Protein AF-A0A929H6J5-F1 (afdb_monomer_lite)

Sequence (139 aa):
MRDIKILGWPEEHLEPALVATPGTSATWIPDDAIQDLPMPGFYTLGHTTGVFVTTNIAQDVVYRMVKSYVDNWGEFVNAWPSGADWIPLETDLALLNGIIEMVGMPPLHAGVVQLMIERGHEVPPELIGPEYDGNAANS

Structure (mmCIF, N/CA/C/O backbone):
data_AF-A0A929H6J5-F1
#
_entry.id   AF-A0A929H6J5-F1
#
loop_
_atom_site.group_PDB
_atom_site.id
_atom_site.type_symbol
_atom_site.label_atom_id
_atom_site.label_alt_id
_atom_site.label_comp_id
_atom_site.label_asym_id
_atom_site.label_entity_id
_atom_site.label_seq_id
_atom_site.pdbx_PDB_ins_code
_atom_site.Cartn_x
_atom_site.Cartn_y
_atom_site.Cartn_z
_atom_site.occupancy
_atom_site.B_iso_or_equiv
_atom_site.auth_seq_id
_atom_site.auth_comp_id
_atom_site.auth_asym_id
_atom_site.auth_atom_id
_atom_site.pdbx_PDB_model_num
ATOM 1 N N . MET A 1 1 ? 1.289 -8.643 -36.964 1.00 62.41 1 MET A N 1
ATOM 2 C CA . MET A 1 1 ? 1.500 -8.135 -35.592 1.00 62.41 1 MET A CA 1
ATOM 3 C C . MET A 1 1 ? 1.740 -6.634 -35.710 1.00 62.41 1 MET A C 1
ATOM 5 O O . MET A 1 1 ? 2.408 -6.249 -36.664 1.00 62.41 1 MET A O 1
ATOM 9 N N . ARG A 1 2 ? 1.117 -5.788 -34.880 1.00 63.31 2 ARG A N 1
ATOM 10 C CA . ARG A 1 2 ? 1.408 -4.342 -34.907 1.00 63.31 2 ARG A CA 1
ATOM 11 C C . ARG A 1 2 ? 2.758 -4.125 -34.222 1.00 63.31 2 ARG A C 1
ATOM 13 O O . ARG A 1 2 ? 2.965 -4.690 -33.158 1.00 63.31 2 ARG A O 1
ATOM 20 N N . ASP A 1 3 ? 3.642 -3.353 -34.846 1.00 83.25 3 ASP A N 1
ATOM 21 C CA . ASP A 1 3 ? 4.908 -2.931 -34.240 1.00 83.25 3 ASP A CA 1
ATOM 22 C C . ASP A 1 3 ? 4.595 -1.846 -33.202 1.00 83.25 3 ASP A C 1
ATOM 24 O O . ASP A 1 3 ? 4.265 -0.712 -33.554 1.00 83.25 3 ASP A O 1
ATOM 28 N N . ILE A 1 4 ? 4.554 -2.239 -31.929 1.00 84.50 4 ILE A N 1
ATOM 29 C CA . ILE A 1 4 ? 4.245 -1.367 -30.792 1.00 84.50 4 ILE A CA 1
ATOM 30 C C . ILE A 1 4 ? 5.489 -1.321 -29.913 1.00 84.50 4 ILE A C 1
ATOM 32 O O . ILE A 1 4 ? 6.163 -2.329 -29.733 1.00 84.50 4 ILE A O 1
ATOM 36 N N . LYS A 1 5 ? 5.791 -0.146 -29.360 1.00 83.88 5 LYS A N 1
ATOM 37 C CA . LYS A 1 5 ? 6.859 0.053 -28.378 1.00 83.88 5 LYS A CA 1
ATOM 38 C C . LYS A 1 5 ? 6.322 0.874 -27.220 1.00 83.88 5 LYS A C 1
ATOM 40 O O . LYS A 1 5 ? 5.538 1.797 -27.443 1.00 83.88 5 LYS A O 1
ATOM 45 N N . ILE A 1 6 ? 6.761 0.554 -26.009 1.00 88.38 6 ILE A N 1
ATOM 46 C CA . ILE A 1 6 ? 6.512 1.384 -24.832 1.00 88.38 6 ILE A CA 1
ATOM 47 C C . ILE A 1 6 ? 7.706 2.319 -24.657 1.00 88.38 6 ILE A C 1
ATOM 49 O O . ILE A 1 6 ? 8.859 1.904 -24.775 1.00 88.38 6 ILE A O 1
ATOM 53 N N . LEU A 1 7 ? 7.413 3.595 -24.421 1.00 90.50 7 LEU A N 1
ATOM 54 C CA . LEU A 1 7 ? 8.414 4.608 -24.123 1.00 90.50 7 LEU A CA 1
ATOM 55 C C . LEU A 1 7 ? 8.491 4.767 -22.607 1.00 90.50 7 LEU A C 1
ATOM 57 O O . LEU A 1 7 ? 7.542 5.243 -21.986 1.00 90.50 7 LEU A O 1
ATOM 61 N N . GLY A 1 8 ? 9.610 4.337 -22.036 1.00 91.94 8 GLY A N 1
ATOM 62 C CA . GLY A 1 8 ? 9.938 4.598 -20.644 1.00 91.94 8 GLY A CA 1
ATOM 63 C C . GLY A 1 8 ? 10.394 6.030 -20.407 1.00 91.94 8 GLY A C 1
ATOM 64 O O . GLY A 1 8 ? 10.813 6.730 -21.331 1.00 91.94 8 GLY A O 1
ATOM 65 N N . TRP A 1 9 ? 10.355 6.438 -19.145 1.00 93.69 9 TRP A N 1
ATOM 66 C CA . TRP A 1 9 ? 10.966 7.674 -18.683 1.00 93.69 9 TRP A CA 1
ATOM 67 C C . TRP A 1 9 ? 12.490 7.516 -18.597 1.00 93.69 9 TRP A C 1
ATOM 69 O O . TRP A 1 9 ? 12.960 6.566 -17.967 1.00 93.69 9 TRP A O 1
ATOM 79 N N . PRO A 1 10 ? 13.270 8.440 -19.188 1.00 92.94 10 PRO A N 1
ATOM 80 C CA . PRO A 1 10 ? 14.691 8.572 -18.882 1.00 92.94 10 PRO A CA 1
ATOM 81 C C . PRO A 1 10 ? 14.891 8.911 -17.403 1.00 92.94 10 PRO A C 1
ATOM 83 O O . PRO A 1 10 ? 14.113 9.686 -16.838 1.00 92.94 10 PRO A O 1
ATOM 86 N N . GLU A 1 11 ? 15.930 8.357 -16.779 1.00 92.94 11 GLU A N 1
ATOM 87 C CA . GLU A 1 11 ? 16.191 8.550 -15.346 1.00 92.94 11 GLU A CA 1
ATOM 88 C C . GLU A 1 11 ? 16.366 10.028 -14.984 1.00 92.94 11 GLU A C 1
ATOM 90 O O . GLU A 1 11 ? 15.814 10.489 -13.984 1.00 92.94 11 GLU A O 1
ATOM 95 N N . GLU A 1 12 ? 17.038 10.806 -15.839 1.00 94.12 12 GLU A N 1
ATOM 96 C CA . GLU A 1 12 ? 17.254 12.241 -15.632 1.00 94.12 12 GLU A CA 1
ATOM 97 C C . GLU A 1 12 ? 15.959 13.073 -15.614 1.00 94.12 12 GLU A C 1
ATOM 99 O O . GLU A 1 12 ? 15.969 14.240 -15.220 1.00 94.12 12 GLU A O 1
ATOM 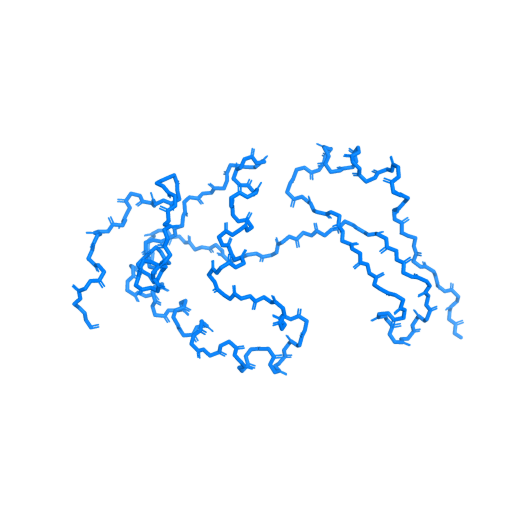104 N N . HIS A 1 13 ? 14.838 12.496 -16.053 1.00 93.56 13 HIS A N 1
ATOM 105 C CA . HIS A 1 13 ? 13.532 13.148 -16.064 1.00 93.56 13 HIS A CA 1
ATOM 106 C C . HIS A 1 13 ? 12.613 12.694 -14.929 1.00 93.56 13 HIS A C 1
ATOM 108 O O . HIS A 1 13 ? 11.571 13.320 -14.730 1.00 93.56 13 HIS A O 1
ATOM 114 N N . LEU A 1 14 ? 12.987 11.663 -14.164 1.00 92.75 14 LEU A N 1
ATOM 115 C CA . LEU A 1 14 ? 12.145 11.131 -13.093 1.00 92.75 14 LEU A CA 1
ATOM 116 C C . LEU A 1 14 ? 11.972 12.134 -11.956 1.00 92.75 14 LEU A C 1
ATOM 118 O O . LEU A 1 14 ? 10.844 12.464 -11.612 1.00 92.75 14 LEU A O 1
ATOM 122 N N . GLU A 1 15 ? 13.060 12.663 -11.400 1.00 90.81 15 GLU A N 1
ATOM 123 C CA . GLU A 1 15 ? 12.978 13.597 -10.270 1.00 90.81 15 GLU A CA 1
ATOM 124 C C . GLU A 1 15 ? 12.162 14.865 -10.606 1.00 90.81 15 GLU A C 1
ATOM 126 O O . GLU A 1 15 ? 11.214 15.160 -9.871 1.00 90.81 15 GLU A O 1
ATOM 131 N N . PRO A 1 16 ? 12.403 15.571 -11.734 1.00 92.56 16 PRO A N 1
ATOM 132 C CA . PRO A 1 16 ? 11.553 16.693 -12.132 1.00 92.56 16 PRO A CA 1
ATOM 133 C C . PRO A 1 16 ? 10.076 16.312 -12.301 1.00 92.56 16 PRO A C 1
ATOM 135 O O . PRO A 1 16 ? 9.199 17.106 -11.955 1.00 92.56 16 PRO A O 1
ATOM 138 N N . ALA A 1 17 ? 9.791 15.112 -12.820 1.00 90.38 17 ALA A N 1
ATOM 139 C CA . ALA A 1 17 ? 8.424 14.631 -12.977 1.00 90.38 17 ALA A CA 1
ATOM 140 C C . ALA A 1 17 ? 7.751 14.393 -11.619 1.00 90.38 17 ALA A C 1
ATOM 142 O O . ALA A 1 17 ? 6.656 14.901 -11.400 1.00 90.38 17 ALA A O 1
ATOM 143 N N . LEU A 1 18 ? 8.419 13.713 -10.681 1.00 88.19 18 LEU A N 1
ATOM 144 C CA . LEU A 1 18 ? 7.879 13.434 -9.344 1.00 88.19 18 LEU A CA 1
ATOM 145 C C . LEU A 1 18 ? 7.603 14.715 -8.546 1.00 88.19 18 LEU A C 1
ATOM 147 O O . LEU A 1 18 ? 6.587 14.799 -7.858 1.00 88.19 18 LEU A O 1
ATOM 151 N N . VAL A 1 19 ? 8.454 15.736 -8.686 1.00 87.50 19 VAL A N 1
ATOM 152 C CA . VAL A 1 19 ? 8.216 17.063 -8.090 1.00 87.50 19 VAL A CA 1
ATOM 153 C C . VAL A 1 19 ? 6.979 17.732 -8.699 1.00 87.50 19 VAL A C 1
ATOM 155 O O . VAL A 1 19 ? 6.202 18.366 -7.986 1.00 87.50 19 VAL A O 1
ATOM 158 N N . ALA A 1 20 ? 6.779 17.599 -10.013 1.00 90.44 20 ALA A N 1
ATOM 159 C CA . ALA A 1 20 ? 5.640 18.186 -10.715 1.00 90.44 20 ALA A CA 1
ATOM 160 C C . ALA A 1 20 ? 4.319 17.430 -10.483 1.00 90.44 20 ALA A C 1
ATOM 162 O O . ALA A 1 20 ? 3.247 18.022 -10.633 1.00 90.44 20 ALA A O 1
ATOM 163 N N . THR A 1 21 ? 4.378 16.148 -10.112 1.00 85.44 21 THR A N 1
ATOM 164 C CA . THR A 1 21 ? 3.208 15.291 -9.874 1.00 85.44 21 THR A CA 1
ATOM 165 C C . THR A 1 21 ? 3.249 14.646 -8.480 1.00 85.44 21 THR A C 1
ATOM 167 O O . THR A 1 21 ? 3.530 13.447 -8.362 1.00 85.44 21 THR A O 1
ATOM 170 N N . PRO A 1 22 ? 2.945 15.407 -7.409 1.00 79.81 22 PRO A N 1
ATOM 171 C CA . PRO A 1 22 ? 2.881 14.868 -6.052 1.00 79.81 22 PRO A CA 1
ATOM 172 C C . PRO A 1 22 ? 1.941 13.658 -5.947 1.00 79.81 22 PRO A C 1
ATOM 174 O O . PRO A 1 22 ? 0.868 13.644 -6.549 1.00 79.81 22 PRO A O 1
ATOM 177 N N . GLY A 1 23 ? 2.340 12.641 -5.177 1.00 77.00 23 GLY A N 1
ATOM 178 C CA . GLY A 1 23 ? 1.585 11.388 -5.016 1.00 77.00 23 GLY A CA 1
ATOM 179 C C . GLY A 1 23 ? 1.870 10.315 -6.078 1.00 77.00 23 GLY A C 1
ATOM 180 O O . GLY A 1 23 ? 1.255 9.252 -6.055 1.00 77.00 23 GLY A O 1
ATOM 181 N N . THR A 1 24 ? 2.807 10.577 -6.990 1.00 84.75 24 THR A N 1
ATOM 182 C CA . THR A 1 24 ? 3.321 9.607 -7.968 1.00 84.75 24 THR A CA 1
ATOM 183 C C . THR A 1 24 ? 4.655 9.032 -7.487 1.00 84.75 24 THR A C 1
ATOM 185 O O . THR A 1 24 ? 5.407 9.719 -6.798 1.00 84.75 24 THR A O 1
ATOM 188 N N . SER A 1 25 ? 4.980 7.798 -7.874 1.00 84.62 25 SER A N 1
ATOM 189 C CA . SER A 1 25 ? 6.291 7.176 -7.655 1.00 84.62 25 SER A CA 1
ATOM 190 C C . SER A 1 25 ? 6.970 6.808 -8.976 1.00 84.62 25 SER A C 1
ATOM 192 O O . SER A 1 25 ? 6.309 6.533 -9.979 1.00 84.62 25 SER A O 1
ATOM 194 N N . ALA A 1 26 ? 8.303 6.765 -8.998 1.00 90.44 26 ALA A N 1
ATOM 195 C CA . ALA A 1 26 ? 9.019 6.115 -10.090 1.00 90.44 26 ALA A CA 1
ATOM 196 C C . ALA A 1 26 ? 8.895 4.596 -9.917 1.00 90.44 26 ALA A C 1
ATOM 198 O O . ALA A 1 26 ? 9.197 4.059 -8.854 1.00 90.44 26 ALA A O 1
ATOM 199 N N . THR A 1 27 ? 8.433 3.903 -10.953 1.00 90.12 27 THR A N 1
ATOM 200 C CA . THR A 1 27 ? 8.212 2.453 -10.946 1.00 90.12 27 THR A CA 1
ATOM 201 C C . THR A 1 27 ? 9.044 1.808 -12.042 1.00 90.12 27 THR A C 1
ATOM 203 O O . THR A 1 27 ? 8.906 2.159 -13.212 1.00 90.12 27 THR A O 1
ATOM 206 N N . TRP A 1 28 ? 9.901 0.861 -11.668 1.00 92.50 28 TRP A N 1
ATOM 207 C CA . TRP A 1 28 ? 10.658 0.053 -12.619 1.00 92.50 28 TRP A CA 1
ATOM 208 C C . TRP A 1 28 ? 9.807 -1.111 -13.127 1.00 92.50 28 TRP A C 1
ATOM 210 O O . TRP A 1 28 ? 9.290 -1.902 -12.338 1.00 92.50 28 TRP A O 1
ATOM 220 N N . ILE A 1 29 ? 9.687 -1.226 -14.446 1.00 92.12 29 ILE A N 1
ATOM 221 C CA . ILE A 1 29 ? 9.111 -2.388 -15.116 1.00 92.12 29 ILE A CA 1
ATOM 222 C C . ILE A 1 29 ? 10.277 -3.259 -15.595 1.00 92.12 29 ILE A C 1
ATOM 224 O O . ILE A 1 29 ? 11.082 -2.772 -16.391 1.00 92.12 29 ILE A O 1
ATOM 228 N N . PRO A 1 30 ? 10.409 -4.510 -15.116 1.00 91.12 30 PRO A N 1
ATOM 229 C CA . PRO A 1 30 ? 11.515 -5.373 -15.508 1.00 91.12 30 PRO A CA 1
ATOM 230 C C . PRO A 1 30 ? 11.394 -5.841 -16.961 1.00 91.12 30 PRO A C 1
ATOM 232 O O . PRO A 1 30 ? 10.320 -5.786 -17.566 1.00 91.12 30 PRO A O 1
ATOM 235 N N . ASP A 1 31 ? 12.513 -6.323 -17.498 1.00 91.62 31 ASP A N 1
ATOM 236 C CA . ASP A 1 31 ? 12.593 -6.941 -18.820 1.00 91.62 31 ASP A CA 1
ATOM 237 C C . ASP A 1 31 ? 11.488 -7.990 -18.998 1.00 91.62 31 ASP A C 1
ATOM 239 O O . ASP A 1 31 ? 11.226 -8.800 -18.105 1.00 91.62 31 ASP A O 1
ATOM 243 N N . ASP A 1 32 ? 10.837 -7.961 -20.161 1.00 86.06 32 ASP A N 1
ATOM 244 C CA . ASP A 1 32 ? 9.817 -8.934 -20.569 1.00 86.06 32 ASP A CA 1
ATOM 245 C C . ASP A 1 32 ? 8.637 -9.101 -19.583 1.00 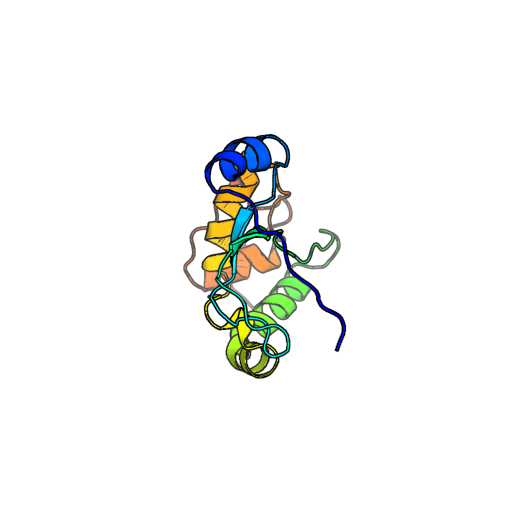86.06 32 ASP A C 1
ATOM 247 O O . ASP A 1 32 ? 7.918 -10.103 -19.619 1.00 86.06 32 ASP A O 1
ATOM 251 N N . ALA A 1 33 ? 8.369 -8.093 -18.740 1.00 88.44 33 ALA A N 1
ATOM 252 C CA . ALA A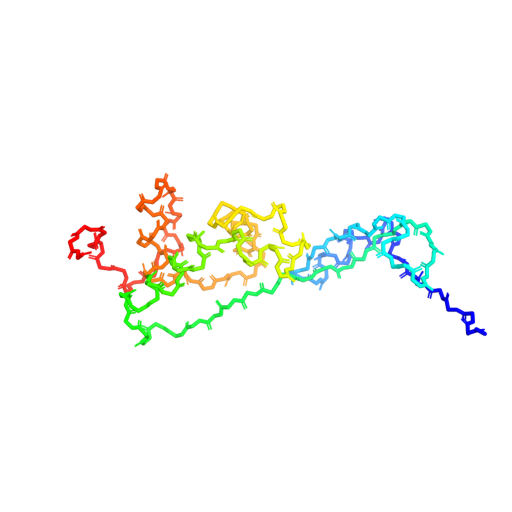 1 33 ? 7.220 -8.080 -17.826 1.00 88.44 33 ALA A CA 1
ATOM 253 C C . ALA A 1 33 ? 5.862 -8.197 -18.546 1.00 88.44 33 ALA A C 1
ATOM 255 O O . ALA A 1 33 ? 4.863 -8.593 -17.943 1.00 88.44 33 ALA A O 1
ATOM 256 N N . ILE A 1 34 ? 5.809 -7.850 -19.835 1.00 87.56 34 ILE A N 1
ATOM 257 C CA . ILE A 1 34 ? 4.628 -7.976 -20.689 1.00 87.56 34 ILE A CA 1
ATOM 258 C C . ILE A 1 34 ? 4.894 -9.108 -21.680 1.00 87.56 34 ILE A C 1
ATOM 260 O O . ILE A 1 34 ? 5.618 -8.931 -22.654 1.00 87.56 34 ILE A O 1
ATOM 264 N N . GLN A 1 35 ? 4.282 -10.270 -21.447 1.00 82.31 35 GLN A N 1
ATOM 265 C CA . GLN A 1 35 ? 4.571 -11.499 -22.204 1.00 82.31 35 GLN A CA 1
ATOM 266 C C . GLN A 1 35 ? 4.387 -11.350 -23.723 1.00 82.31 35 GLN A C 1
ATOM 268 O O . GLN A 1 35 ? 5.173 -11.888 -24.499 1.00 82.31 35 GLN A O 1
ATOM 273 N N . ASP A 1 36 ? 3.377 -10.589 -24.151 1.00 85.75 36 ASP A N 1
ATOM 274 C CA . ASP A 1 36 ? 3.087 -10.349 -25.570 1.00 85.75 36 ASP A CA 1
ATOM 275 C C . ASP A 1 36 ? 3.932 -9.218 -26.187 1.00 85.75 36 ASP A C 1
ATOM 277 O O . ASP A 1 36 ? 3.796 -8.916 -27.377 1.00 85.75 36 ASP A O 1
ATOM 281 N N . LEU A 1 37 ? 4.793 -8.573 -25.393 1.00 85.69 37 LEU A N 1
ATOM 282 C CA . LEU A 1 37 ? 5.654 -7.473 -25.814 1.00 85.69 37 LEU A CA 1
ATOM 283 C C . LEU A 1 37 ? 7.042 -7.566 -25.148 1.00 85.69 37 LEU A C 1
ATOM 285 O O . LEU A 1 37 ? 7.317 -6.815 -24.210 1.00 85.69 37 LEU A O 1
ATOM 289 N N . PRO A 1 38 ? 7.931 -8.452 -25.642 1.00 85.88 38 PRO A N 1
ATOM 290 C CA . PRO A 1 38 ? 9.292 -8.568 -25.129 1.00 85.88 38 PRO A CA 1
ATOM 291 C C . PRO A 1 38 ? 10.054 -7.259 -25.336 1.00 85.88 38 PRO A C 1
ATOM 293 O O . PRO A 1 38 ? 10.132 -6.745 -26.460 1.00 85.88 38 PRO A O 1
ATOM 296 N N . MET A 1 39 ? 10.587 -6.694 -24.259 1.00 86.88 39 MET A N 1
ATOM 297 C CA . MET A 1 39 ? 11.231 -5.385 -24.282 1.00 86.88 39 MET A CA 1
ATOM 298 C C . MET A 1 39 ? 12.186 -5.204 -23.098 1.00 86.88 39 MET A C 1
ATOM 300 O O . MET A 1 39 ? 11.950 -5.787 -22.037 1.00 86.88 39 MET A O 1
ATOM 304 N N . PRO A 1 40 ? 13.243 -4.380 -23.258 1.00 90.31 40 PRO A N 1
ATOM 305 C CA . PRO A 1 40 ? 14.098 -4.015 -22.137 1.00 90.31 40 PRO A CA 1
ATOM 306 C C . PRO A 1 40 ? 13.280 -3.301 -21.062 1.00 90.31 40 PRO A C 1
ATOM 308 O O . PRO A 1 40 ? 12.323 -2.583 -21.376 1.00 90.31 40 PRO A O 1
ATOM 311 N N . GLY A 1 41 ? 13.684 -3.477 -19.810 1.00 92.75 41 GLY A N 1
ATOM 312 C CA . GLY A 1 41 ? 13.071 -2.822 -18.676 1.00 92.75 41 GLY A CA 1
ATOM 313 C C . GLY A 1 41 ? 13.162 -1.304 -18.770 1.00 92.75 41 GLY A C 1
ATOM 314 O O . GLY A 1 41 ? 14.013 -0.731 -19.461 1.00 92.75 41 GLY A O 1
ATOM 315 N N . PHE A 1 42 ? 12.230 -0.642 -18.100 1.00 94.12 42 PHE A N 1
ATOM 316 C CA . PHE A 1 42 ? 12.071 0.798 -18.197 1.00 94.12 42 PHE A CA 1
ATOM 317 C C . PHE A 1 42 ? 11.414 1.382 -16.951 1.00 94.12 42 PHE A C 1
ATOM 319 O O . PHE A 1 42 ? 10.615 0.727 -16.281 1.00 94.12 42 PHE A O 1
ATOM 326 N N . TYR A 1 43 ? 11.692 2.655 -16.675 1.00 95.25 43 TYR A N 1
ATOM 327 C CA . TYR A 1 43 ? 10.938 3.395 -15.673 1.00 95.25 43 TYR A CA 1
ATOM 328 C C . TYR A 1 43 ? 9.626 3.931 -16.235 1.00 95.25 43 TYR A C 1
ATOM 330 O O . TYR A 1 43 ? 9.540 4.407 -17.368 1.00 95.25 43 TYR A O 1
ATOM 338 N N . THR A 1 44 ? 8.602 3.909 -15.396 1.00 93.50 44 THR A N 1
ATOM 339 C CA . THR A 1 44 ? 7.340 4.609 -15.591 1.00 93.50 44 THR A CA 1
ATOM 340 C C . THR A 1 44 ? 6.942 5.342 -14.314 1.00 93.50 44 THR A C 1
ATOM 342 O O . THR A 1 44 ? 7.609 5.245 -13.284 1.00 93.50 44 THR A O 1
ATOM 345 N N . LEU A 1 45 ? 5.849 6.088 -14.387 1.00 91.12 45 LEU A N 1
ATOM 346 C CA . LEU A 1 45 ? 5.225 6.732 -13.244 1.00 91.12 45 LEU A CA 1
ATOM 347 C C . LEU A 1 45 ? 4.089 5.846 -12.720 1.00 91.12 45 LEU A C 1
ATOM 349 O O . LEU A 1 45 ? 3.157 5.515 -13.456 1.00 91.12 45 LEU A O 1
ATOM 353 N N . GLY A 1 46 ? 4.189 5.446 -11.457 1.00 87.00 46 GLY A N 1
ATOM 354 C CA . GLY A 1 46 ? 3.207 4.638 -10.744 1.00 87.00 46 GLY A CA 1
ATOM 355 C C . GLY A 1 46 ? 2.355 5.483 -9.804 1.00 87.00 46 GLY A C 1
ATOM 356 O O . GLY A 1 46 ? 2.800 6.508 -9.292 1.00 87.00 46 GLY A O 1
ATOM 357 N N . HIS A 1 47 ? 1.124 5.037 -9.569 1.00 81.56 47 HIS A N 1
ATOM 358 C CA . HIS A 1 47 ? 0.245 5.604 -8.550 1.00 81.56 47 HIS A CA 1
ATOM 359 C C . HIS A 1 47 ? -0.195 4.497 -7.610 1.00 81.56 47 HIS A C 1
ATOM 361 O O . HIS A 1 47 ? -0.556 3.403 -8.055 1.00 81.56 47 HIS A O 1
ATOM 367 N N . THR A 1 48 ? -0.224 4.796 -6.317 1.00 76.12 48 THR A N 1
ATOM 368 C CA . THR A 1 48 ? -0.804 3.869 -5.355 1.00 76.12 48 THR A CA 1
ATOM 369 C C . THR A 1 48 ? -2.320 3.962 -5.409 1.00 76.12 48 THR A C 1
ATOM 371 O O . THR A 1 48 ? -2.896 5.049 -5.378 1.00 76.12 48 THR A O 1
ATOM 374 N N . THR A 1 49 ? -2.977 2.809 -5.480 1.00 75.12 49 THR A N 1
ATOM 375 C CA . THR A 1 49 ? -4.431 2.719 -5.349 1.00 75.12 49 THR A CA 1
ATOM 376 C C . THR A 1 49 ? -4.762 2.330 -3.916 1.00 75.12 49 THR A C 1
ATOM 378 O O . THR A 1 49 ? -4.180 1.392 -3.383 1.00 75.12 49 THR A O 1
ATOM 381 N N . GLY A 1 50 ? -5.696 3.049 -3.299 1.00 78.75 50 GLY A N 1
ATOM 382 C CA . GLY A 1 50 ? -6.161 2.784 -1.942 1.00 78.75 50 GLY A CA 1
ATOM 383 C C . GLY A 1 50 ? -7.683 2.790 -1.861 1.00 78.75 50 GLY A C 1
ATOM 384 O O . GLY A 1 50 ? -8.370 3.246 -2.778 1.00 78.75 50 GLY A O 1
ATOM 385 N N . VAL A 1 51 ? -8.211 2.289 -0.745 1.00 84.50 51 VAL A N 1
ATOM 386 C CA . VAL A 1 51 ? -9.646 2.319 -0.444 1.00 84.50 51 VAL A CA 1
ATOM 387 C C . VAL A 1 51 ? -9.898 3.366 0.629 1.00 84.50 51 VAL A C 1
ATOM 389 O O . VAL A 1 51 ? -9.370 3.275 1.733 1.00 84.50 51 VAL A O 1
ATOM 392 N N . PHE A 1 52 ? -10.744 4.340 0.306 1.00 85.75 52 PHE A N 1
ATOM 393 C CA . PHE A 1 52 ? -11.205 5.349 1.250 1.00 85.75 52 PHE A CA 1
ATOM 394 C C . PHE A 1 52 ? -12.647 5.059 1.648 1.00 85.75 52 PHE A C 1
ATOM 396 O O . PHE A 1 52 ? -13.493 4.756 0.805 1.00 85.75 52 PHE A O 1
ATOM 403 N N . VAL A 1 53 ? -12.926 5.182 2.941 1.00 88.81 53 VAL A N 1
ATOM 404 C CA . VAL A 1 53 ? -14.266 5.040 3.510 1.00 88.81 53 VAL A CA 1
ATOM 405 C C . VAL A 1 53 ? -14.604 6.256 4.360 1.00 88.81 53 VAL A C 1
ATOM 407 O O . VAL A 1 53 ? -13.724 6.977 4.823 1.00 88.81 53 VAL A O 1
ATOM 410 N N . THR A 1 54 ? -15.895 6.504 4.559 1.00 89.44 54 THR A N 1
ATOM 411 C CA . THR A 1 54 ? -16.354 7.595 5.425 1.00 89.44 54 THR A CA 1
ATOM 412 C C . THR A 1 54 ? -16.241 7.198 6.894 1.00 89.44 54 THR A C 1
ATOM 414 O O . THR A 1 54 ? -16.572 6.062 7.227 1.00 89.44 54 THR A O 1
ATOM 417 N N . THR A 1 55 ? -15.961 8.153 7.780 1.00 87.44 55 THR A N 1
ATOM 418 C CA . THR A 1 55 ? -15.985 7.964 9.246 1.00 87.44 55 THR A CA 1
ATOM 419 C C . THR A 1 55 ? -17.373 7.650 9.823 1.00 87.44 55 THR A C 1
ATOM 421 O O . THR A 1 55 ? -17.502 7.329 10.997 1.00 87.44 55 THR A O 1
ATOM 424 N N . ASN A 1 56 ? -18.433 7.704 9.009 1.00 90.75 56 ASN A N 1
ATOM 425 C CA . ASN A 1 56 ? -19.777 7.274 9.406 1.00 90.75 56 ASN A CA 1
ATOM 426 C C . ASN A 1 56 ? -19.923 5.745 9.489 1.00 90.75 56 ASN A C 1
ATOM 428 O O . ASN A 1 56 ? -20.940 5.257 9.984 1.00 90.75 56 ASN A O 1
ATOM 432 N N . ILE A 1 57 ? -18.966 4.981 8.953 1.00 93.00 57 ILE A N 1
ATOM 433 C CA . ILE A 1 57 ? -18.962 3.527 9.098 1.00 93.00 57 ILE A CA 1
ATOM 434 C C . ILE A 1 57 ? -18.458 3.203 10.504 1.00 93.00 57 ILE A C 1
ATOM 436 O O . ILE A 1 57 ? -17.448 3.732 10.949 1.00 93.00 57 ILE A O 1
ATOM 440 N N . ALA A 1 58 ? -19.164 2.332 11.221 1.00 93.12 58 ALA A N 1
ATOM 441 C CA . ALA A 1 58 ? -18.772 1.980 12.579 1.00 93.12 58 ALA A CA 1
ATOM 442 C C . ALA A 1 58 ? -17.371 1.331 12.622 1.00 93.12 58 ALA A C 1
ATOM 444 O O . ALA A 1 58 ? -16.995 0.560 11.731 1.00 93.12 58 ALA A O 1
ATOM 445 N N . GLN A 1 59 ? -16.606 1.641 13.675 1.00 94.12 59 GLN A N 1
ATOM 446 C CA . GLN A 1 59 ? -15.242 1.142 13.898 1.00 94.12 59 GLN A CA 1
ATOM 447 C C . GLN A 1 59 ? -15.158 -0.385 13.770 1.00 94.12 59 GLN A C 1
ATOM 449 O O . GLN A 1 59 ? -14.292 -0.888 13.054 1.00 94.12 59 GLN A O 1
ATOM 454 N N . ASP A 1 60 ? -16.095 -1.111 14.383 1.00 94.94 60 ASP A N 1
ATOM 455 C CA . ASP A 1 60 ? -16.156 -2.576 14.377 1.00 94.94 60 ASP A CA 1
ATOM 456 C C . ASP A 1 60 ? -16.363 -3.160 12.969 1.00 94.94 60 ASP A C 1
ATOM 458 O O . ASP A 1 60 ? -15.843 -4.230 12.646 1.00 94.94 60 ASP A O 1
ATOM 462 N N . VAL A 1 61 ? -17.107 -2.458 12.107 1.00 95.25 61 VAL A N 1
ATOM 463 C CA . VAL A 1 61 ? -17.332 -2.867 10.717 1.00 95.25 61 VAL A CA 1
ATOM 464 C C . VAL A 1 61 ? -16.031 -2.769 9.931 1.00 95.25 61 VAL A C 1
ATOM 466 O O . VAL A 1 61 ? -15.634 -3.752 9.306 1.00 95.25 61 VAL A O 1
ATOM 469 N N . VAL A 1 62 ? -15.339 -1.628 9.996 1.00 94.94 62 VAL A N 1
ATOM 470 C CA . VAL A 1 62 ? -14.071 -1.446 9.269 1.00 94.94 62 VAL A CA 1
ATOM 471 C C . VAL A 1 62 ? -12.974 -2.344 9.834 1.00 94.94 62 VAL A C 1
ATOM 473 O O . VAL A 1 62 ? -12.236 -2.943 9.056 1.00 94.94 62 VAL A O 1
ATOM 476 N N . TYR A 1 63 ? -12.918 -2.531 11.156 1.00 95.69 63 TYR A N 1
ATOM 477 C CA . TYR A 1 63 ? -12.023 -3.502 11.789 1.00 95.69 63 TYR A CA 1
ATOM 478 C C . TYR A 1 63 ? -12.210 -4.901 11.190 1.00 95.69 63 TYR A C 1
ATOM 480 O O . TYR A 1 63 ? -11.250 -5.495 10.702 1.00 95.69 63 TYR A O 1
ATOM 488 N N . ARG A 1 64 ? -13.451 -5.412 11.138 1.00 96.75 64 ARG A N 1
ATOM 489 C CA . ARG A 1 64 ? -13.734 -6.733 10.550 1.00 96.75 64 ARG A CA 1
ATOM 490 C C . ARG A 1 64 ? -13.393 -6.800 9.063 1.00 96.75 64 ARG A C 1
ATOM 492 O O . ARG A 1 64 ? -12.868 -7.820 8.623 1.00 96.75 64 ARG A O 1
ATOM 499 N N . MET A 1 65 ? -13.675 -5.742 8.298 1.00 94.88 65 MET A N 1
ATOM 500 C CA . MET A 1 65 ? -13.337 -5.679 6.870 1.00 94.88 65 MET A CA 1
ATOM 501 C C . MET A 1 65 ? -11.829 -5.816 6.647 1.00 94.88 65 MET A C 1
ATOM 503 O O . MET A 1 65 ? -11.392 -6.673 5.880 1.00 94.88 65 MET A O 1
ATOM 507 N N . VAL A 1 66 ? -11.034 -5.003 7.344 1.00 94.38 66 VAL A N 1
ATOM 508 C CA . VAL A 1 66 ? -9.576 -4.971 7.171 1.00 94.38 66 VAL A CA 1
ATOM 509 C C . VAL A 1 66 ? -8.947 -6.235 7.748 1.00 94.38 66 VAL A C 1
ATOM 511 O O . VAL A 1 66 ? -8.103 -6.842 7.100 1.00 94.38 66 VAL A O 1
ATOM 514 N N . LYS A 1 67 ? -9.412 -6.713 8.906 1.00 96.31 67 LYS A N 1
ATOM 515 C CA . LYS A 1 67 ? -8.952 -7.979 9.489 1.00 96.31 67 LYS A CA 1
ATOM 516 C C . LYS A 1 67 ? -9.198 -9.159 8.554 1.00 96.31 67 LYS A C 1
ATOM 518 O O . LYS A 1 67 ? -8.305 -9.977 8.375 1.00 96.31 67 LYS A O 1
ATOM 523 N N . SER A 1 68 ? -10.373 -9.232 7.922 1.00 95.31 68 SER A N 1
ATOM 524 C CA . SER A 1 68 ? -10.672 -10.276 6.935 1.00 95.31 68 SER A CA 1
ATOM 525 C C . SER A 1 68 ? -9.695 -10.243 5.763 1.00 95.31 68 SER A C 1
ATOM 527 O O . SER A 1 68 ? -9.293 -11.295 5.282 1.00 95.31 68 SER A O 1
ATOM 529 N N . TYR A 1 69 ? -9.318 -9.056 5.300 1.00 90.25 69 TYR A N 1
ATOM 530 C CA . TYR A 1 69 ? -8.329 -8.892 4.242 1.00 90.25 69 TYR A CA 1
ATOM 531 C C . TYR A 1 69 ? -6.927 -9.331 4.692 1.00 90.25 69 TYR A C 1
ATOM 533 O O . TYR A 1 69 ? -6.308 -10.163 4.034 1.00 90.25 69 TYR A O 1
ATOM 541 N N . VAL A 1 70 ? -6.460 -8.833 5.842 1.00 93.56 70 VAL A N 1
ATOM 542 C CA . VAL A 1 70 ? -5.125 -9.128 6.387 1.00 93.56 70 VAL A CA 1
ATOM 543 C C . VAL A 1 70 ? -4.965 -10.621 6.685 1.00 93.56 70 VAL A C 1
ATOM 545 O O . VAL A 1 70 ? -3.978 -11.230 6.280 1.00 93.56 70 VAL A O 1
ATOM 548 N N . ASP A 1 71 ? -5.947 -11.237 7.347 1.00 95.56 71 ASP A N 1
ATOM 549 C CA . ASP A 1 71 ? -5.879 -12.649 7.747 1.00 95.56 71 ASP A CA 1
ATOM 550 C C . ASP A 1 71 ? -5.948 -13.617 6.563 1.00 95.56 71 ASP A C 1
ATOM 552 O O . ASP A 1 71 ? -5.479 -14.749 6.670 1.00 95.56 71 ASP A O 1
ATOM 556 N N . ASN A 1 72 ? -6.517 -13.181 5.437 1.00 94.69 72 ASN A N 1
ATOM 557 C CA . ASN A 1 72 ? -6.683 -13.999 4.237 1.00 94.69 72 ASN A CA 1
ATOM 558 C C . ASN A 1 72 ? -5.822 -13.496 3.068 1.00 94.69 72 ASN A C 1
ATOM 560 O O . ASN A 1 72 ? -6.092 -13.819 1.911 1.00 94.69 72 ASN A O 1
ATOM 564 N N . TRP A 1 73 ? -4.756 -12.739 3.353 1.00 92.69 73 TRP A N 1
ATOM 565 C CA . TRP A 1 73 ? -3.893 -12.152 2.325 1.00 92.69 73 TRP A CA 1
ATOM 566 C C . TRP A 1 73 ? -3.328 -13.186 1.345 1.00 92.69 73 TRP A C 1
ATOM 568 O O . TRP A 1 73 ? -3.258 -12.936 0.146 1.00 92.69 73 TRP A O 1
ATOM 578 N N . GLY A 1 74 ? -3.009 -14.391 1.824 1.00 93.31 74 GLY A N 1
ATOM 579 C CA . GLY A 1 74 ? -2.540 -15.477 0.962 1.00 93.31 74 GLY A CA 1
ATOM 580 C C . GLY A 1 74 ? -3.540 -15.874 -0.133 1.00 93.31 74 GLY A C 1
ATOM 581 O O . GLY A 1 74 ? -3.133 -16.167 -1.253 1.00 93.31 74 GLY A O 1
ATOM 582 N N . GLU A 1 75 ? -4.848 -15.844 0.146 1.00 93.81 75 GLU A N 1
ATOM 583 C CA . GLU A 1 75 ? -5.877 -16.094 -0.873 1.00 93.81 75 GLU A CA 1
ATOM 584 C C . GLU A 1 75 ? -5.911 -14.968 -1.909 1.00 93.81 75 GLU A C 1
ATOM 586 O O . GLU A 1 75 ? -5.989 -15.222 -3.112 1.00 93.81 75 GLU A O 1
ATOM 591 N N . PHE A 1 76 ? -5.776 -13.725 -1.449 1.00 89.62 76 PHE A N 1
ATOM 592 C CA . PHE A 1 76 ? -5.711 -12.565 -2.326 1.00 89.62 76 PHE A CA 1
ATOM 593 C C . PHE A 1 76 ? -4.483 -12.611 -3.250 1.00 89.62 76 PHE A C 1
ATOM 595 O O . PHE A 1 76 ? -4.626 -12.440 -4.459 1.00 89.62 76 PHE A O 1
ATOM 602 N N . VAL A 1 77 ? -3.298 -12.932 -2.720 1.00 93.38 77 VAL A N 1
ATOM 603 C CA . VAL A 1 77 ? -2.065 -13.090 -3.513 1.00 93.38 77 VAL A CA 1
ATOM 604 C C . VAL A 1 77 ? -2.183 -14.235 -4.520 1.00 93.38 77 VAL A C 1
ATOM 606 O O . VAL A 1 77 ? -1.702 -14.112 -5.644 1.00 93.38 77 VAL A O 1
ATOM 609 N N . ASN A 1 78 ? -2.874 -15.327 -4.183 1.00 94.06 78 ASN A N 1
ATOM 610 C CA . ASN A 1 78 ? -3.128 -16.401 -5.148 1.00 94.06 78 ASN A CA 1
ATOM 611 C C . ASN A 1 78 ? -3.977 -15.928 -6.341 1.00 94.06 78 ASN A C 1
ATOM 613 O O . ASN A 1 78 ? -3.774 -16.398 -7.460 1.00 94.06 78 ASN A O 1
ATOM 617 N N . ALA A 1 79 ? -4.920 -15.009 -6.114 1.00 92.44 79 ALA A N 1
ATOM 618 C CA . ALA A 1 79 ? -5.729 -14.411 -7.175 1.00 92.44 79 ALA A CA 1
ATOM 619 C C . ALA A 1 79 ? -4.986 -13.296 -7.933 1.00 92.44 79 ALA A C 1
ATOM 621 O O . ALA A 1 79 ? -5.211 -13.109 -9.130 1.00 92.44 79 ALA A O 1
ATOM 622 N N . TRP A 1 80 ? -4.093 -12.570 -7.257 1.00 87.69 80 TRP A N 1
ATOM 623 C CA . TRP A 1 80 ? -3.297 -11.489 -7.831 1.00 87.69 80 TRP A CA 1
ATOM 624 C C . TRP A 1 80 ? -1.833 -11.556 -7.354 1.00 87.69 80 TRP A C 1
ATOM 626 O O . TRP A 1 80 ? -1.444 -10.866 -6.408 1.00 87.69 80 TRP A O 1
ATOM 636 N N . PRO A 1 81 ? -0.987 -12.356 -8.037 1.00 87.06 81 PRO A N 1
ATOM 637 C CA . PRO A 1 81 ? 0.393 -12.597 -7.609 1.00 87.06 81 PRO A CA 1
ATOM 638 C C . PRO A 1 81 ? 1.280 -11.352 -7.557 1.00 87.06 81 PRO A C 1
ATOM 640 O O . PRO A 1 81 ? 2.270 -11.345 -6.834 1.00 87.06 81 PRO A O 1
ATOM 643 N N . SER A 1 82 ? 0.932 -10.279 -8.277 1.00 82.62 82 SER A N 1
ATOM 644 C CA . SER A 1 82 ? 1.673 -9.011 -8.215 1.00 82.62 82 SER A CA 1
ATOM 645 C C . SER A 1 82 ? 1.636 -8.355 -6.830 1.00 82.62 82 SER A C 1
ATOM 647 O O . SER A 1 82 ? 2.454 -7.483 -6.565 1.00 82.62 82 SER A O 1
ATOM 649 N N . GLY A 1 83 ? 0.710 -8.758 -5.953 1.00 82.81 83 GLY A N 1
ATOM 650 C CA . GLY A 1 83 ? 0.667 -8.312 -4.562 1.00 82.81 83 GLY A CA 1
ATOM 651 C C . GLY A 1 83 ? 1.579 -9.098 -3.615 1.00 82.81 83 GLY A C 1
ATOM 652 O O . GLY A 1 83 ? 1.618 -8.768 -2.439 1.00 82.81 83 GLY A O 1
ATOM 653 N N . ALA A 1 84 ? 2.297 -10.134 -4.067 1.00 87.12 84 ALA A N 1
ATOM 654 C CA . ALA A 1 84 ? 3.018 -11.051 -3.173 1.00 87.12 84 ALA A CA 1
ATOM 655 C C . ALA A 1 84 ? 4.051 -10.369 -2.258 1.00 87.12 84 ALA A C 1
ATOM 657 O O . ALA A 1 84 ? 4.224 -10.798 -1.119 1.00 87.12 84 ALA A O 1
ATOM 658 N N . ASP A 1 85 ? 4.696 -9.306 -2.739 1.00 86.75 85 ASP A N 1
ATOM 659 C CA . ASP A 1 85 ? 5.699 -8.552 -1.977 1.00 86.75 85 ASP A CA 1
ATOM 660 C C . ASP A 1 85 ? 5.078 -7.522 -1.015 1.00 86.75 85 ASP A C 1
ATOM 662 O O . ASP A 1 85 ? 5.786 -6.905 -0.219 1.00 86.75 85 ASP A O 1
ATOM 666 N N . TRP A 1 86 ? 3.757 -7.318 -1.070 1.00 87.00 86 TRP A N 1
ATOM 667 C CA . TRP A 1 86 ? 3.049 -6.448 -0.137 1.00 87.00 86 TRP A CA 1
ATOM 668 C C . TRP A 1 86 ? 2.801 -7.192 1.173 1.00 87.00 86 TRP A C 1
ATOM 670 O O . TRP A 1 86 ? 2.188 -8.264 1.191 1.00 87.00 86 TRP A O 1
ATOM 680 N N . ILE A 1 87 ? 3.235 -6.594 2.279 1.00 89.88 87 ILE A N 1
ATOM 681 C CA . ILE A 1 87 ? 2.954 -7.071 3.631 1.00 89.88 87 ILE A CA 1
ATOM 682 C C . ILE A 1 87 ? 1.845 -6.170 4.186 1.00 89.88 87 ILE A C 1
ATOM 684 O O . ILE A 1 87 ? 2.101 -4.989 4.443 1.00 89.88 87 ILE A O 1
ATOM 688 N N . PRO A 1 88 ? 0.605 -6.674 4.344 1.00 88.62 88 PRO A N 1
ATOM 689 C CA . PRO A 1 88 ? -0.506 -5.865 4.833 1.00 88.62 88 PRO A CA 1
ATOM 690 C C . PRO A 1 88 ? -0.168 -5.168 6.153 1.00 88.62 88 PRO A C 1
ATOM 692 O O . PRO A 1 88 ? 0.508 -5.748 7.001 1.00 88.62 88 PRO A O 1
ATOM 695 N N . LEU A 1 89 ? -0.674 -3.947 6.345 1.00 89.00 89 LEU A N 1
ATOM 696 C CA . LEU A 1 89 ? -0.358 -3.046 7.463 1.00 89.00 89 LEU A CA 1
ATOM 697 C C . LEU A 1 89 ? 1.075 -2.489 7.450 1.00 89.00 89 LEU A C 1
ATOM 699 O O . LEU A 1 89 ? 1.231 -1.277 7.569 1.00 89.00 89 LEU A O 1
ATOM 703 N N . GLU A 1 90 ? 2.110 -3.314 7.275 1.00 88.50 90 GLU A N 1
ATOM 704 C CA . GLU A 1 90 ? 3.511 -2.855 7.266 1.00 88.50 90 GLU A CA 1
AT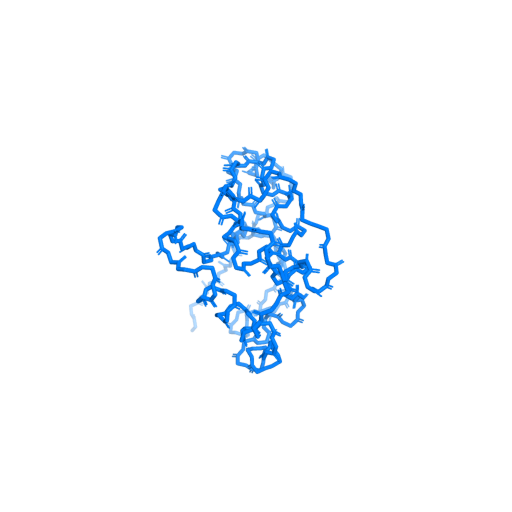OM 705 C C . GLU A 1 90 ? 3.825 -1.990 6.045 1.00 88.50 90 GLU A C 1
ATOM 707 O O . GLU A 1 90 ? 4.281 -0.850 6.174 1.00 88.50 90 GLU A O 1
ATOM 712 N N . THR A 1 91 ? 3.553 -2.516 4.848 1.00 85.75 91 THR A N 1
ATOM 713 C CA . THR A 1 91 ? 3.763 -1.776 3.602 1.00 85.75 91 THR A CA 1
ATOM 714 C C . THR A 1 91 ? 2.804 -0.589 3.510 1.00 85.75 91 THR A C 1
ATOM 716 O O . THR A 1 91 ? 3.205 0.476 3.043 1.00 85.75 91 THR A O 1
ATOM 719 N N . ASP A 1 92 ? 1.580 -0.730 4.036 1.00 83.44 92 ASP A N 1
ATOM 720 C CA . ASP A 1 92 ? 0.608 0.365 4.117 1.00 83.44 92 ASP A CA 1
ATOM 721 C C . ASP A 1 92 ? 1.158 1.523 4.969 1.00 83.44 92 ASP A C 1
ATOM 723 O O . ASP A 1 92 ? 1.164 2.665 4.520 1.00 83.44 92 ASP A O 1
ATOM 727 N N . LEU A 1 93 ? 1.680 1.249 6.172 1.00 81.88 93 LEU A N 1
ATOM 728 C CA . LEU A 1 93 ? 2.255 2.275 7.053 1.00 81.88 93 LEU A CA 1
ATOM 729 C C . LEU A 1 93 ? 3.477 2.960 6.434 1.00 81.88 93 LEU A C 1
ATOM 731 O O . LEU A 1 93 ? 3.582 4.187 6.483 1.00 81.88 93 LEU A O 1
ATOM 735 N N . ALA A 1 94 ? 4.384 2.189 5.830 1.00 81.12 94 ALA A N 1
ATOM 736 C CA . ALA A 1 94 ? 5.559 2.740 5.158 1.00 81.12 94 ALA A CA 1
ATOM 737 C C . ALA A 1 94 ? 5.162 3.688 4.018 1.00 81.12 94 ALA A C 1
ATOM 739 O O . ALA A 1 94 ? 5.724 4.777 3.881 1.00 81.12 94 ALA A O 1
ATOM 740 N N . LEU A 1 95 ? 4.157 3.293 3.236 1.00 77.19 95 LEU A N 1
ATOM 741 C CA . LEU A 1 95 ? 3.619 4.115 2.166 1.00 77.19 95 LEU A CA 1
ATOM 742 C C . LEU A 1 95 ? 2.970 5.393 2.713 1.00 77.19 95 LEU A C 1
ATOM 744 O O . LEU A 1 95 ? 3.259 6.485 2.227 1.00 77.19 95 LEU A O 1
ATOM 748 N N . LEU A 1 96 ? 2.100 5.266 3.715 1.00 75.81 96 LEU A N 1
ATOM 749 C CA . LEU A 1 96 ? 1.371 6.393 4.292 1.00 75.81 96 LEU A CA 1
ATOM 750 C C . LEU A 1 96 ? 2.321 7.452 4.844 1.00 75.81 96 LEU A C 1
ATOM 752 O O . LEU A 1 96 ? 2.130 8.626 4.546 1.00 75.81 96 LEU A O 1
ATOM 756 N N . ASN A 1 97 ? 3.382 7.052 5.546 1.00 69.19 97 ASN A N 1
ATOM 757 C CA . ASN A 1 97 ? 4.389 7.990 6.046 1.00 69.19 97 ASN A CA 1
ATOM 758 C C . ASN A 1 97 ? 5.032 8.805 4.913 1.00 69.19 97 ASN A C 1
ATOM 760 O O . ASN A 1 97 ? 5.165 10.019 5.034 1.00 69.19 97 ASN A O 1
ATOM 764 N N . GLY A 1 98 ? 5.356 8.168 3.782 1.00 67.44 98 GLY A N 1
ATOM 765 C CA . GLY A 1 98 ? 5.896 8.875 2.617 1.00 67.44 98 GLY A CA 1
ATOM 766 C C . GLY A 1 98 ? 4.873 9.779 1.916 1.00 67.44 98 GLY A C 1
ATOM 767 O O . GLY A 1 98 ? 5.221 10.842 1.409 1.00 67.44 98 GLY A O 1
ATOM 768 N N . ILE A 1 99 ? 3.597 9.383 1.893 1.00 65.69 99 ILE A N 1
ATOM 769 C CA . ILE A 1 99 ? 2.533 10.124 1.200 1.00 65.69 99 ILE A CA 1
ATOM 770 C C . ILE A 1 99 ? 2.017 11.309 2.033 1.00 65.69 99 ILE A C 1
ATOM 772 O O . ILE A 1 99 ? 1.727 12.362 1.464 1.00 65.69 99 ILE A O 1
ATOM 776 N N . ILE A 1 100 ? 1.905 11.187 3.359 1.00 64.94 100 I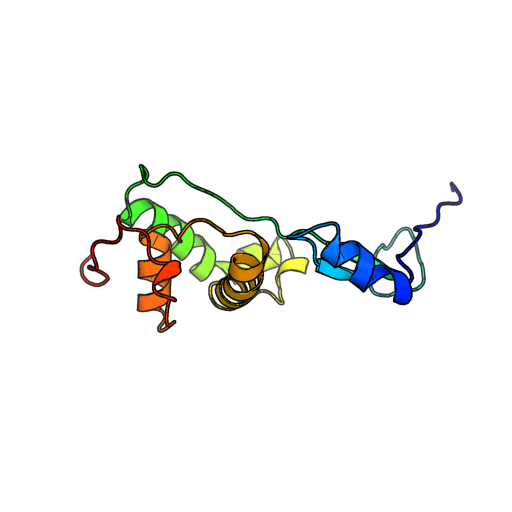LE A N 1
ATOM 777 C CA . ILE A 1 100 ? 1.406 12.262 4.237 1.00 64.94 100 ILE A CA 1
ATOM 778 C C . ILE A 1 100 ? 2.241 13.529 4.076 1.00 64.94 100 ILE A C 1
ATOM 780 O O . ILE A 1 100 ? 1.670 14.608 3.915 1.00 64.94 100 ILE A O 1
ATOM 784 N N . GLU A 1 101 ? 3.567 13.389 4.047 1.00 63.59 101 GLU A N 1
ATOM 785 C CA . GLU A 1 101 ? 4.488 14.512 3.856 1.00 63.59 101 GLU A CA 1
ATOM 786 C C . GLU A 1 101 ? 4.305 15.193 2.490 1.00 63.59 101 GLU A C 1
ATOM 788 O O . GLU A 1 101 ? 4.509 16.400 2.364 1.00 63.59 101 GLU A O 1
ATOM 793 N N . MET A 1 102 ? 3.878 14.440 1.470 1.00 61.34 102 MET A N 1
ATOM 794 C CA . MET A 1 102 ? 3.769 14.923 0.092 1.00 61.34 102 MET A CA 1
ATOM 795 C C . MET A 1 102 ? 2.399 15.507 -0.269 1.00 61.34 102 MET A C 1
ATOM 797 O O . MET A 1 102 ? 2.336 16.449 -1.059 1.00 61.34 102 MET A O 1
ATOM 801 N N . VAL A 1 103 ? 1.298 14.937 0.236 1.00 63.16 103 VAL A N 1
ATOM 802 C CA . VAL A 1 103 ? -0.063 15.280 -0.233 1.00 63.16 103 VAL A CA 1
ATOM 803 C C . VAL A 1 103 ? -1.101 15.462 0.878 1.00 63.16 103 VAL A C 1
ATOM 805 O O . VAL A 1 103 ? -2.256 15.745 0.566 1.00 63.16 103 VAL A O 1
ATOM 808 N N . GLY A 1 104 ? -0.723 15.340 2.157 1.00 66.12 104 GLY A N 1
ATOM 809 C CA . GLY A 1 104 ? -1.631 15.580 3.285 1.00 66.12 104 GLY A CA 1
ATOM 810 C C . GLY A 1 104 ? -2.808 14.601 3.330 1.00 66.12 104 GLY A C 1
ATOM 811 O O . GLY A 1 104 ? -3.967 15.009 3.245 1.00 66.12 104 GLY A O 1
ATOM 812 N N . MET A 1 105 ? -2.513 13.301 3.426 1.00 71.81 105 MET A N 1
ATOM 813 C CA . MET A 1 105 ? -3.545 12.262 3.494 1.00 71.81 105 MET A CA 1
ATOM 814 C C . MET A 1 105 ? -4.462 12.412 4.721 1.00 71.81 105 MET A C 1
ATOM 816 O O . MET A 1 105 ? -3.999 12.818 5.788 1.00 71.81 105 MET A O 1
ATOM 820 N N . PRO A 1 106 ? -5.758 12.061 4.593 1.00 77.81 106 PRO A N 1
ATOM 821 C CA . PRO A 1 106 ? -6.659 12.021 5.736 1.00 77.81 106 PRO A CA 1
ATOM 822 C C . PRO A 1 106 ? -6.230 10.929 6.734 1.00 77.81 106 PRO A C 1
ATOM 824 O O . PRO A 1 106 ? -5.590 9.955 6.325 1.00 77.81 106 PRO A O 1
ATOM 827 N N . PRO A 1 107 ? -6.615 11.054 8.018 1.00 87.00 107 PRO A N 1
ATOM 828 C CA . PRO A 1 107 ? -6.342 10.038 9.029 1.00 87.00 107 PRO A CA 1
ATOM 829 C C . PRO A 1 107 ? -6.863 8.651 8.637 1.00 87.00 107 PRO A C 1
ATOM 831 O O . PRO A 1 107 ? -7.810 8.511 7.854 1.00 87.00 107 PRO A O 1
ATOM 834 N N . LEU A 1 108 ? -6.269 7.617 9.232 1.00 90.50 108 LEU A N 1
ATOM 835 C CA . LEU A 1 108 ? -6.769 6.255 9.141 1.00 90.50 108 LEU A CA 1
ATOM 836 C C . LEU A 1 108 ? -8.091 6.124 9.892 1.00 90.50 108 LEU A C 1
ATOM 838 O O . LEU A 1 108 ? -8.268 6.662 10.983 1.00 90.50 108 LEU A O 1
ATOM 842 N N . HIS A 1 109 ? -8.994 5.330 9.321 1.00 93.00 109 HIS A N 1
ATOM 843 C CA . HIS A 1 109 ? -10.244 4.983 9.980 1.00 93.00 109 HIS A CA 1
ATOM 844 C C . HIS A 1 109 ? -9.964 4.232 11.290 1.00 93.00 109 HIS A C 1
ATOM 846 O O . HIS A 1 109 ? -9.148 3.306 11.305 1.00 93.00 109 HIS A O 1
ATOM 852 N N . ALA A 1 110 ? -10.697 4.545 12.360 1.00 94.56 110 ALA A N 1
ATOM 853 C CA . ALA A 1 110 ? -10.523 3.941 13.688 1.00 94.56 110 ALA A CA 1
ATOM 854 C C . ALA A 1 110 ? -10.381 2.402 13.705 1.00 94.56 110 ALA A C 1
ATOM 856 O O . ALA A 1 110 ? -9.546 1.857 14.421 1.00 94.56 110 ALA A O 1
ATOM 857 N N . GLY A 1 111 ? -11.152 1.687 12.879 1.00 94.75 111 GLY A N 1
ATOM 858 C CA . GLY A 1 111 ? -11.056 0.223 12.757 1.00 94.75 111 GLY A CA 1
ATOM 859 C C . GLY A 1 111 ? -9.716 -0.290 12.201 1.00 94.75 111 GLY A C 1
ATOM 860 O O . GLY A 1 111 ? -9.278 -1.376 12.574 1.00 94.75 111 GLY A O 1
ATOM 861 N N . VAL A 1 112 ? -9.043 0.492 11.346 1.00 93.62 112 VAL A N 1
ATOM 862 C CA . VAL A 1 112 ? -7.676 0.206 10.867 1.00 93.62 112 VAL A CA 1
ATOM 863 C C . VAL A 1 112 ? -6.676 0.438 11.997 1.00 93.62 112 VAL A C 1
ATOM 865 O O . VAL A 1 112 ? -5.847 -0.429 12.259 1.00 93.62 112 VAL A O 1
ATOM 868 N N . VAL A 1 113 ? -6.792 1.577 12.694 1.00 93.88 113 VAL A N 1
ATOM 869 C CA . VAL A 1 113 ? -5.930 1.940 13.834 1.00 93.88 113 VAL A CA 1
ATOM 870 C C . VAL A 1 113 ? -5.979 0.856 14.911 1.00 93.88 113 VAL A C 1
ATOM 872 O O . VAL A 1 113 ? -4.935 0.394 15.367 1.00 93.88 113 VAL A O 1
ATOM 875 N N . GLN A 1 114 ? -7.183 0.390 15.255 1.00 95.12 114 GLN A N 1
ATOM 876 C CA . GLN A 1 114 ? -7.388 -0.712 16.191 1.00 95.12 114 GLN A CA 1
ATOM 877 C C . GLN A 1 114 ? -6.601 -1.964 15.783 1.00 95.12 114 GLN A C 1
ATOM 879 O O . GLN A 1 114 ? -5.866 -2.517 16.600 1.00 95.12 114 GLN A O 1
ATOM 884 N N . LEU A 1 115 ? -6.740 -2.408 14.528 1.00 95.44 115 LEU A N 1
ATOM 885 C CA . LEU A 1 115 ? -6.066 -3.614 14.046 1.00 95.44 115 LEU A CA 1
ATOM 886 C C . LEU A 1 115 ? -4.541 -3.448 14.021 1.00 95.44 115 LEU A C 1
ATOM 888 O O . LEU A 1 115 ? -3.826 -4.375 14.390 1.00 95.44 115 LEU A O 1
ATOM 892 N N . MET A 1 116 ? -4.040 -2.282 13.606 1.00 93.81 116 MET A N 1
ATOM 893 C CA . MET A 1 116 ? -2.603 -1.992 13.601 1.00 93.81 116 MET A CA 1
ATOM 894 C C . MET A 1 116 ? -2.009 -2.097 15.009 1.00 93.81 116 MET A C 1
ATOM 896 O O . MET A 1 116 ? -1.009 -2.789 15.196 1.00 93.81 116 MET A O 1
ATOM 900 N N . ILE A 1 117 ? -2.667 -1.495 16.003 1.00 93.56 117 ILE A N 1
ATOM 901 C CA . ILE A 1 117 ? -2.249 -1.572 17.408 1.00 93.56 117 ILE A CA 1
ATOM 902 C C . ILE A 1 117 ? -2.333 -3.015 17.929 1.00 93.56 117 ILE A C 1
ATOM 904 O O . ILE A 1 117 ? -1.395 -3.485 18.570 1.00 93.56 117 ILE A O 1
ATOM 908 N N . GLU A 1 118 ? -3.411 -3.748 17.623 1.00 95.00 118 GLU A N 1
ATOM 909 C CA . GLU A 1 118 ? -3.563 -5.167 17.998 1.00 95.00 118 GLU A CA 1
ATOM 910 C C . GLU A 1 118 ? -2.422 -6.036 17.440 1.00 95.00 118 GLU A C 1
ATOM 912 O O . GLU A 1 118 ? -1.960 -6.964 18.104 1.00 95.00 118 GLU A O 1
ATOM 917 N N . ARG A 1 119 ? -1.933 -5.718 16.234 1.00 94.31 119 ARG A N 1
ATOM 918 C CA . ARG A 1 119 ? -0.810 -6.409 15.579 1.00 94.31 119 ARG A CA 1
ATOM 919 C C . ARG A 1 119 ? 0.568 -5.894 15.995 1.00 94.31 119 ARG A C 1
ATOM 921 O O . ARG A 1 119 ? 1.570 -6.403 15.504 1.00 94.31 119 ARG A O 1
ATOM 928 N N . GLY A 1 120 ? 0.628 -4.961 16.944 1.00 93.19 120 GLY A N 1
ATOM 929 C CA . GLY A 1 120 ? 1.875 -4.459 17.519 1.00 93.19 120 GLY A CA 1
ATOM 930 C C . GLY A 1 120 ? 2.557 -3.367 16.697 1.00 93.19 120 GLY A C 1
ATOM 931 O O . GLY A 1 120 ? 3.732 -3.094 16.930 1.00 93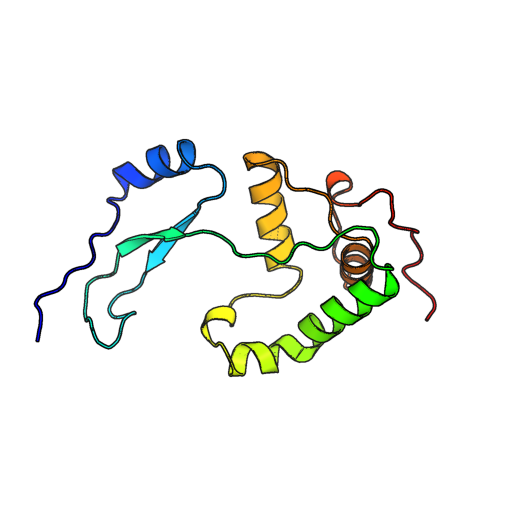.19 120 GLY A O 1
ATOM 932 N N . HIS A 1 121 ? 1.849 -2.739 15.756 1.00 91.44 121 HIS A N 1
ATOM 933 C CA . HIS A 1 121 ? 2.364 -1.581 15.032 1.00 91.44 121 HIS A CA 1
ATOM 934 C C . HIS A 1 121 ? 2.132 -0.292 15.825 1.00 91.44 121 HIS A C 1
ATOM 936 O O . HIS A 1 121 ? 1.061 -0.072 16.397 1.00 91.44 121 HIS A O 1
ATOM 942 N N . GLU A 1 122 ? 3.125 0.592 15.809 1.00 90.06 122 GLU A N 1
ATOM 943 C CA . GLU A 1 122 ? 2.969 1.965 16.280 1.00 90.06 122 GLU A CA 1
ATOM 944 C C . GLU A 1 122 ? 2.315 2.802 15.176 1.00 90.06 122 GLU A C 1
ATOM 946 O O . GLU A 1 122 ? 2.839 2.902 14.066 1.00 90.06 122 GLU A O 1
ATOM 951 N N . VAL A 1 123 ? 1.157 3.394 15.475 1.00 87.81 123 VAL A N 1
ATOM 952 C CA . VAL A 1 123 ? 0.447 4.279 14.544 1.00 87.81 123 VAL A CA 1
ATOM 953 C C . VAL A 1 123 ? 0.817 5.732 14.864 1.00 87.81 123 VAL A C 1
ATOM 955 O O . VAL A 1 123 ? 0.599 6.160 16.003 1.00 87.81 123 VAL A O 1
ATOM 958 N N . PRO A 1 124 ? 1.351 6.505 13.899 1.00 86.88 124 PRO A N 1
ATOM 959 C CA . PRO A 1 124 ? 1.634 7.927 14.081 1.00 86.88 124 PRO A CA 1
ATOM 960 C C . PRO A 1 124 ? 0.399 8.708 14.569 1.00 86.88 124 PRO A C 1
ATOM 962 O O . PRO A 1 124 ? -0.687 8.505 14.020 1.00 86.88 124 PRO A O 1
ATOM 965 N N . PRO A 1 125 ? 0.517 9.605 15.569 1.00 87.62 125 PRO A N 1
ATOM 966 C CA . PRO A 1 125 ? -0.628 10.334 16.125 1.00 87.62 125 PRO A CA 1
ATOM 967 C C . PRO A 1 125 ? -1.456 11.113 15.092 1.00 87.62 125 PRO A C 1
ATOM 969 O O . PRO A 1 125 ? -2.673 11.207 15.223 1.00 87.62 125 PRO A O 1
ATOM 972 N N . GLU A 1 126 ? -0.816 11.647 14.054 1.00 85.25 126 GLU A N 1
ATOM 973 C CA . GLU A 1 126 ? -1.442 12.364 12.940 1.00 85.25 126 GLU A CA 1
ATOM 974 C C . GLU A 1 126 ? -2.329 11.476 12.055 1.00 85.25 126 GLU A C 1
ATOM 976 O O . GLU A 1 126 ? -3.232 11.980 11.387 1.00 85.25 126 GLU A O 1
ATOM 981 N N . LEU A 1 127 ? -2.099 10.160 12.077 1.00 87.31 127 LEU A N 1
ATOM 982 C CA . LEU A 1 127 ? -2.913 9.173 11.376 1.00 87.31 127 LEU A CA 1
ATOM 983 C C . LEU A 1 127 ? -4.086 8.664 12.212 1.00 87.31 127 LEU A C 1
ATOM 985 O O . LEU A 1 127 ? -4.923 7.935 11.683 1.00 87.31 127 LEU A O 1
ATOM 989 N N . ILE A 1 128 ? -4.181 9.030 13.489 1.00 89.44 128 ILE A N 1
ATOM 990 C CA . ILE A 1 128 ? -5.271 8.591 14.359 1.00 89.44 128 ILE A CA 1
ATOM 991 C C . ILE A 1 128 ? -6.435 9.576 14.227 1.00 89.44 128 ILE A C 1
ATOM 993 O O . ILE A 1 128 ? -6.360 10.722 14.673 1.00 89.44 128 ILE A O 1
ATOM 997 N N . GLY A 1 129 ? -7.525 9.122 13.603 1.00 84.38 129 GLY A N 1
ATOM 998 C CA . GLY A 1 129 ? -8.753 9.903 13.476 1.00 84.38 129 GLY A CA 1
ATOM 999 C C . GLY A 1 129 ? -9.414 10.197 14.834 1.00 84.38 129 GLY A C 1
ATOM 1000 O O . GLY A 1 129 ? -9.299 9.397 15.768 1.00 84.38 129 GLY A O 1
ATOM 1001 N N . PRO A 1 130 ? -10.132 11.329 14.976 1.00 85.25 130 PRO A N 1
ATOM 1002 C CA . PRO A 1 130 ? -10.804 11.709 16.225 1.00 85.25 130 PRO A CA 1
ATOM 1003 C C . PRO A 1 130 ? -11.914 10.736 16.652 1.00 85.25 130 PRO A C 1
ATOM 1005 O O . PRO A 1 130 ? -12.369 10.787 17.792 1.00 85.25 130 PRO A O 1
ATOM 1008 N N . GLU A 1 131 ? -12.382 9.882 15.743 1.00 85.56 131 GLU A N 1
ATOM 1009 C CA . GLU A 1 131 ? -13.398 8.866 15.996 1.00 85.56 131 GLU A CA 1
ATOM 1010 C C . GLU A 1 131 ? -12.853 7.587 16.649 1.00 85.56 131 GLU A C 1
ATOM 1012 O O . GLU A 1 131 ? -13.645 6.724 17.020 1.00 85.56 131 GLU A O 1
ATOM 1017 N N . TYR A 1 132 ? -11.532 7.457 16.806 1.00 88.38 132 TYR A N 1
ATOM 1018 C CA . TYR A 1 132 ? -10.930 6.312 17.483 1.00 88.38 132 TYR A CA 1
ATOM 1019 C C . TYR A 1 132 ? -11.209 6.344 18.992 1.00 88.38 132 TYR A C 1
ATOM 1021 O O . TYR A 1 132 ? -10.805 7.269 19.698 1.00 88.38 132 TYR A O 1
ATOM 1029 N N . ASP A 1 133 ? -11.886 5.312 19.499 1.00 77.75 133 ASP A N 1
ATOM 1030 C CA . ASP A 1 133 ? -12.368 5.249 20.885 1.00 77.75 133 ASP A CA 1
ATOM 1031 C C . ASP A 1 133 ? -11.376 4.621 21.886 1.00 77.75 133 ASP A C 1
ATOM 1033 O O . ASP A 1 133 ? -11.663 4.546 23.082 1.00 77.75 133 ASP A O 1
ATOM 1037 N N . GLY A 1 134 ? -10.203 4.177 21.416 1.00 73.12 134 GLY A N 1
ATOM 1038 C CA . GLY A 1 134 ? -9.150 3.579 22.243 1.00 73.12 134 GLY A CA 1
ATOM 1039 C C . GLY A 1 134 ? -9.448 2.168 22.767 1.00 73.12 134 GLY A C 1
ATOM 1040 O O . GLY A 1 134 ? -8.589 1.579 23.428 1.00 73.12 134 GLY A O 1
ATOM 1041 N N . ASN A 1 135 ? -10.616 1.588 22.470 1.00 58.31 135 ASN A N 1
ATOM 1042 C CA . ASN A 1 135 ? -10.988 0.252 22.931 1.00 58.31 135 ASN A CA 1
ATOM 1043 C C . ASN A 1 135 ? -10.510 -0.821 21.944 1.00 58.31 135 ASN A C 1
ATOM 1045 O O . ASN A 1 135 ? -11.295 -1.439 21.231 1.00 58.31 135 ASN A O 1
ATOM 1049 N N . ALA A 1 136 ? -9.205 -1.097 21.941 1.00 53.50 136 ALA A N 1
ATOM 1050 C CA . ALA A 1 136 ? -8.638 -2.222 21.189 1.00 53.50 136 ALA A CA 1
ATOM 1051 C C . ALA A 1 136 ? -8.875 -3.600 21.846 1.00 53.50 136 ALA A C 1
ATOM 1053 O O . ALA A 1 136 ? -8.461 -4.622 21.308 1.00 53.50 136 ALA A O 1
ATOM 1054 N N . ALA A 1 137 ? -9.546 -3.658 22.998 1.00 44.97 137 ALA A N 1
ATOM 1055 C CA . ALA A 1 137 ? -9.788 -4.893 23.732 1.00 44.97 137 ALA A CA 1
ATOM 1056 C C . ALA A 1 137 ? -11.248 -4.960 24.193 1.00 44.97 137 ALA A C 1
ATOM 1058 O O . ALA A 1 137 ? -11.650 -4.145 25.021 1.00 44.97 137 ALA A O 1
ATOM 1059 N N . ASN A 1 138 ? -11.995 -5.937 23.660 1.00 38.31 138 ASN A N 1
ATOM 1060 C CA . ASN A 1 138 ? -13.240 -6.557 24.162 1.00 38.31 138 ASN A CA 1
ATOM 1061 C C . ASN A 1 138 ? -14.339 -6.682 23.087 1.00 38.31 138 ASN A C 1
ATOM 1063 O O . ASN A 1 138 ? -15.389 -6.050 23.190 1.00 38.31 138 ASN A O 1
ATOM 1067 N N . SER A 1 139 ? -14.138 -7.570 22.111 1.00 39.06 139 SER A N 1
ATOM 1068 C CA . SER A 1 139 ? -15.228 -8.346 21.491 1.00 39.06 139 SER A CA 1
ATOM 1069 C C . SER A 1 139 ? -14.683 -9.595 20.820 1.00 39.06 139 SER A C 1
ATOM 1071 O O . SER A 1 139 ? -13.836 -9.417 19.917 1.00 39.06 139 SER A O 1
#

Secondary structure (DSSP, 8-state):
-------PBPHHHHHHHHHHSTTEEEEEEPTT-STTS----EEEEEE-------TTS-HHHHHHHHHHHHHTHHHHHHH-GGGTT--TTHHHHHHHHHHHHHH-PPPBPHHHHHHHHHTTPPPPGGGB-TT-----S--

Radius of gyration: 18.77 Å; chains: 1; bounding box: 37×35×60 Å

pLDDT: mean 85.58, std 11.14, range [38.31, 96.75]

Foldseek 3Di:
DDPDDDDADDPVCQVVVCVVDFQKDWDKDDACNPVVDGDHIHIDIDHDDDDDDDLVDDLVVVLVVLCVCLVCVVVVCVVPVVCVPPRPPVNVQVSCVVRCVGPNDQADHLSSVLVCVVVPHDDPPRNHDPSNPPPSDDD